Protein AF-A0A2V5UP47-F1 (afdb_monomer_lite)

pLDDT: mean 78.5, std 14.24, range [38.47, 95.94]

Foldseek 3Di:
DDDDDPPDDDPPPPPPDDDQALVVCCVPPVVLSVVLLVCLLVVDDLVVSCVVSVHDSSNSVNSCVVCVPVSVVSVVVVVVVVVVVVVVVVVVCVVCLVVDDPVVNVVSVVVVVQVVCVVVVNPPDPPPPPPDDDPVVVVVVVVVVVVVVVVVVVCVVPDDPPDDD

Structure (mmCIF, N/CA/C/O backbone):
data_AF-A0A2V5UP47-F1
#
_entry.id   AF-A0A2V5UP47-F1
#
loop_
_atom_site.group_PDB
_atom_site.id
_atom_site.type_symbol
_atom_site.label_atom_id
_atom_site.label_alt_id
_atom_site.label_comp_id
_atom_site.label_asym_id
_atom_site.label_entity_id
_atom_site.label_seq_id
_atom_site.pdbx_PDB_ins_code
_atom_site.Cartn_x
_atom_site.Cartn_y
_atom_site.Cartn_z
_atom_site.occupancy
_atom_site.B_iso_or_equiv
_atom_site.auth_seq_id
_atom_site.auth_comp_id
_atom_site.auth_asym_id
_atom_site.auth_atom_id
_atom_site.pdbx_PDB_model_num
ATOM 1 N N . MET A 1 1 ? -2.490 47.544 -58.244 1.00 38.47 1 MET A N 1
ATOM 2 C CA . MET A 1 1 ? -2.827 46.203 -57.729 1.00 38.47 1 MET A CA 1
ATOM 3 C C . MET A 1 1 ? -1.525 45.479 -57.470 1.00 38.47 1 MET A C 1
ATOM 5 O O . MET A 1 1 ? -0.836 45.142 -58.420 1.00 38.47 1 MET A O 1
ATOM 9 N N . ILE A 1 2 ? -1.147 45.356 -56.203 1.00 45.25 2 ILE A N 1
ATOM 10 C CA . ILE A 1 2 ? -0.008 44.556 -55.751 1.00 45.25 2 ILE A CA 1
ATOM 11 C C . ILE A 1 2 ? -0.628 43.590 -54.749 1.00 45.25 2 ILE A C 1
ATOM 13 O O . ILE A 1 2 ? -1.037 44.014 -53.670 1.00 45.25 2 ILE A O 1
ATOM 17 N N . GLU A 1 3 ? -0.810 42.336 -55.149 1.00 49.84 3 GLU A N 1
ATOM 18 C CA . GLU A 1 3 ? -1.211 41.278 -54.226 1.00 49.84 3 GLU A CA 1
ATOM 19 C C . GLU A 1 3 ? 0.004 40.868 -53.384 1.00 49.84 3 GLU A C 1
ATOM 21 O O . GLU A 1 3 ? 1.070 40.592 -53.944 1.00 49.84 3 GLU A O 1
ATOM 26 N N . PRO A 1 4 ? -0.111 40.819 -52.048 1.00 52.44 4 PRO A N 1
ATOM 27 C CA . PRO A 1 4 ? 0.913 40.230 -51.216 1.00 52.44 4 PRO A CA 1
ATOM 28 C C . PRO A 1 4 ? 0.769 38.704 -51.150 1.00 52.44 4 PRO A C 1
ATOM 30 O O . PRO A 1 4 ? -0.275 38.134 -50.841 1.00 52.44 4 PRO A O 1
ATOM 33 N N . ASN A 1 5 ? 1.910 38.086 -51.422 1.00 54.84 5 ASN A N 1
ATOM 34 C CA . ASN A 1 5 ? 2.335 36.720 -51.165 1.00 54.84 5 ASN A CA 1
ATOM 35 C C . ASN A 1 5 ? 1.883 36.180 -49.786 1.00 54.84 5 ASN A C 1
ATOM 37 O O . ASN A 1 5 ? 2.444 36.554 -48.758 1.00 54.84 5 ASN A O 1
ATOM 41 N N . ASN A 1 6 ? 0.923 35.249 -49.775 1.00 56.94 6 ASN A N 1
ATOM 42 C CA . ASN A 1 6 ? 0.469 34.516 -48.581 1.00 56.94 6 ASN A CA 1
ATOM 43 C C . ASN A 1 6 ? 1.069 33.094 -48.497 1.00 56.94 6 ASN A C 1
ATOM 45 O O . ASN A 1 6 ? 0.411 32.139 -48.090 1.00 56.94 6 ASN A O 1
ATOM 49 N N . GLY A 1 7 ? 2.344 32.939 -48.863 1.00 49.84 7 GLY A N 1
ATOM 50 C CA . GLY A 1 7 ? 3.072 31.665 -48.807 1.00 49.84 7 GLY A CA 1
ATOM 51 C C . GLY A 1 7 ? 3.506 31.187 -47.412 1.00 49.84 7 GLY A C 1
ATOM 52 O O . GLY A 1 7 ? 4.287 30.244 -47.319 1.00 49.84 7 GLY A O 1
ATOM 53 N N . GLN A 1 8 ? 3.047 31.801 -46.316 1.00 54.22 8 GLN A N 1
ATOM 54 C CA . GLN A 1 8 ? 3.416 31.391 -44.953 1.00 54.22 8 GLN A CA 1
ATOM 55 C C . GLN A 1 8 ? 2.194 31.202 -44.052 1.00 54.22 8 GLN A C 1
ATOM 57 O O . GLN A 1 8 ? 2.002 31.915 -43.071 1.00 54.22 8 GLN A O 1
ATOM 62 N N . ALA A 1 9 ? 1.377 30.193 -44.345 1.00 47.38 9 ALA A N 1
ATOM 63 C CA . ALA A 1 9 ? 0.391 29.699 -43.393 1.00 47.38 9 ALA A CA 1
ATOM 64 C C . ALA A 1 9 ? 0.693 28.242 -43.011 1.00 47.38 9 ALA A C 1
ATOM 66 O O . ALA A 1 9 ? 0.214 27.296 -43.622 1.00 47.38 9 ALA A O 1
ATOM 67 N N . LEU A 1 10 ? 1.459 28.107 -41.923 1.00 52.66 10 LEU A N 1
ATOM 68 C CA . LEU A 1 10 ? 1.313 27.054 -40.913 1.00 52.66 10 LEU A CA 1
ATOM 69 C C . LEU A 1 10 ? 1.641 25.609 -41.332 1.00 52.66 10 LEU A C 1
ATOM 71 O O . LEU A 1 10 ? 0.785 24.727 -41.305 1.00 52.66 10 LEU A O 1
ATOM 75 N N . SER A 1 11 ? 2.931 25.307 -41.474 1.00 48.94 11 SER A N 1
ATOM 76 C CA . SER A 1 11 ? 3.457 23.952 -41.250 1.00 48.94 11 SER A CA 1
ATOM 77 C C . SER A 1 11 ? 3.422 23.603 -39.752 1.00 48.94 11 SER A C 1
ATOM 79 O O . SER A 1 11 ? 4.453 23.468 -39.098 1.00 48.94 11 SER A O 1
ATOM 81 N N . LYS A 1 12 ? 2.225 23.494 -39.166 1.00 52.91 12 LYS A N 1
ATOM 82 C CA . LYS A 1 12 ? 2.026 22.752 -37.916 1.00 52.91 12 LYS A CA 1
ATOM 83 C C . LYS A 1 12 ? 1.534 21.377 -38.315 1.00 52.91 12 LYS A C 1
ATOM 85 O O . LYS A 1 12 ? 0.333 21.168 -38.453 1.00 52.91 12 LYS A O 1
ATOM 90 N N . THR A 1 13 ? 2.461 20.447 -38.496 1.00 50.25 13 THR A N 1
ATOM 91 C CA . THR A 1 13 ? 2.155 19.018 -38.512 1.00 50.25 13 THR A CA 1
ATOM 92 C C . THR A 1 13 ? 1.544 18.694 -37.149 1.00 50.25 13 THR A C 1
ATOM 94 O O . THR A 1 13 ? 2.251 18.485 -36.166 1.00 50.25 13 THR A O 1
ATOM 97 N N . GLN A 1 14 ? 0.219 18.803 -37.042 1.00 56.75 14 GLN A N 1
ATOM 98 C CA . GLN A 1 14 ? -0.510 18.399 -35.853 1.00 56.75 14 GLN A CA 1
ATOM 99 C C . GLN A 1 14 ? -0.343 16.890 -35.755 1.00 56.75 14 GLN A C 1
ATOM 101 O O . GLN A 1 14 ? -0.838 16.145 -36.597 1.00 56.75 14 GLN A O 1
ATOM 106 N N . ASP A 1 15 ? 0.404 16.456 -34.747 1.00 54.03 15 ASP A N 1
ATOM 107 C CA . ASP A 1 15 ? 0.494 15.059 -34.357 1.00 54.03 15 ASP A CA 1
ATOM 108 C C . ASP A 1 15 ? -0.943 14.533 -34.192 1.00 54.03 15 ASP A C 1
ATOM 110 O O . ASP A 1 15 ? -1.656 14.935 -33.272 1.00 54.03 15 ASP A O 1
ATOM 114 N N . ALA A 1 16 ? -1.402 13.658 -35.092 1.00 59.25 16 ALA A N 1
ATOM 115 C CA . ALA A 1 16 ? -2.768 13.115 -35.106 1.00 59.25 16 ALA A CA 1
ATOM 116 C C . ALA A 1 16 ? -3.065 12.184 -33.908 1.00 59.25 16 ALA A C 1
ATOM 118 O O . ALA A 1 16 ? -4.073 11.476 -33.872 1.00 59.25 16 ALA A O 1
ATOM 119 N N . ARG A 1 17 ? -2.168 12.145 -32.916 1.00 62.06 17 ARG A N 1
ATOM 120 C CA . ARG A 1 17 ? -2.286 11.313 -31.725 1.00 62.06 17 ARG A CA 1
ATOM 121 C C . ARG A 1 17 ? -3.249 11.966 -30.729 1.00 62.06 17 ARG A C 1
ATOM 123 O O . ARG A 1 17 ? -3.120 13.158 -30.440 1.00 62.06 17 ARG A O 1
ATOM 130 N N . PRO A 1 18 ? -4.186 11.205 -30.136 1.00 63.19 18 PRO A N 1
ATOM 131 C CA . PRO A 1 18 ? -5.092 11.746 -29.132 1.00 63.19 18 PRO A CA 1
ATOM 132 C C . PRO A 1 18 ? -4.302 12.324 -27.952 1.00 63.19 18 PRO A C 1
ATOM 134 O O . PRO A 1 18 ? -3.510 11.626 -27.320 1.00 63.19 18 PRO A O 1
ATOM 137 N N . ARG A 1 19 ? -4.526 13.598 -27.617 1.00 69.31 19 ARG A N 1
ATOM 138 C CA . ARG A 1 19 ? -3.897 14.223 -26.448 1.00 69.31 19 ARG A CA 1
ATOM 139 C C . ARG A 1 19 ? -4.585 13.722 -25.175 1.00 69.31 19 ARG A C 1
ATOM 141 O O . ARG A 1 19 ? -5.725 14.084 -24.885 1.00 69.31 19 ARG A O 1
ATOM 148 N N . TYR A 1 20 ? -3.904 12.860 -24.429 1.00 72.00 20 TYR A N 1
ATOM 149 C CA . TYR A 1 20 ? -4.397 12.309 -23.166 1.00 72.00 20 TYR A CA 1
ATOM 150 C C . TYR A 1 20 ? -4.105 13.285 -22.021 1.00 72.00 20 TYR A C 1
ATOM 152 O O . TYR A 1 20 ? -3.001 13.305 -21.480 1.00 72.00 20 TYR A O 1
ATOM 160 N N . THR A 1 21 ? -5.084 14.121 -21.667 1.00 78.69 21 THR A N 1
ATOM 161 C CA . THR A 1 21 ? -4.969 15.076 -20.555 1.00 78.69 21 THR A CA 1
ATOM 162 C C . THR A 1 21 ? -5.993 14.781 -19.466 1.00 78.69 21 THR A C 1
ATOM 164 O O . THR A 1 21 ? -7.137 14.412 -19.743 1.00 78.69 21 THR A O 1
ATOM 167 N N . GLY A 1 22 ? -5.588 14.968 -18.206 1.00 79.94 22 GLY A N 1
ATOM 168 C CA . GLY A 1 22 ? -6.506 14.887 -17.068 1.00 79.94 22 GLY A CA 1
ATOM 169 C C . GLY A 1 22 ? -7.626 15.931 -17.154 1.00 79.94 22 GLY A C 1
ATOM 170 O O . GLY A 1 22 ? -8.763 15.636 -16.809 1.00 79.94 22 GLY A O 1
ATOM 171 N N . GLU A 1 23 ? -7.336 17.113 -17.704 1.00 86.38 23 GLU A N 1
ATOM 172 C CA . GLU A 1 23 ? -8.306 18.195 -17.930 1.00 86.38 23 GLU A CA 1
ATOM 173 C C . GLU A 1 23 ? -9.465 17.775 -18.835 1.00 86.38 23 GLU A C 1
ATOM 175 O O . GLU A 1 23 ? -10.622 18.076 -18.540 1.00 86.38 23 GLU A O 1
ATOM 180 N N . ARG A 1 24 ? -9.175 17.030 -19.911 1.00 87.06 24 ARG A N 1
ATOM 181 C CA . ARG A 1 24 ? -10.212 16.533 -20.816 1.00 87.06 24 ARG A CA 1
ATOM 182 C C . ARG A 1 24 ? -11.143 15.563 -20.096 1.00 87.06 24 ARG A C 1
ATOM 184 O O . ARG A 1 24 ? -12.359 15.705 -20.186 1.00 87.06 24 ARG A O 1
ATOM 191 N N . LEU A 1 25 ? -10.579 14.624 -19.328 1.00 90.25 25 LEU A N 1
ATOM 192 C CA . LEU A 1 25 ? -11.380 13.679 -18.548 1.00 90.25 25 LEU A CA 1
ATOM 193 C C . LEU A 1 25 ? -12.195 14.387 -17.457 1.00 90.25 25 LEU A C 1
ATOM 195 O O . LEU A 1 25 ? -13.342 14.016 -17.229 1.00 90.25 25 LEU A O 1
ATOM 199 N N . LEU A 1 26 ? -11.637 15.414 -16.814 1.00 90.69 26 LEU A N 1
ATOM 200 C CA . LEU A 1 26 ? -12.353 16.219 -15.825 1.00 90.69 26 LEU A CA 1
ATOM 201 C C . LEU A 1 26 ? -13.561 16.931 -16.447 1.00 90.69 26 LEU A C 1
ATOM 203 O O . LEU A 1 26 ? -14.632 16.938 -15.850 1.00 90.69 26 LEU A O 1
ATOM 207 N N . ARG A 1 27 ? -13.402 17.486 -17.653 1.00 90.38 27 ARG A N 1
ATOM 208 C CA . ARG A 1 27 ? -14.476 18.181 -18.372 1.00 90.38 27 ARG A CA 1
ATOM 209 C C . ARG A 1 27 ? -15.569 17.227 -18.860 1.00 90.38 27 ARG A C 1
ATOM 211 O O . ARG A 1 27 ? -16.746 17.519 -18.703 1.00 90.38 27 ARG A O 1
ATOM 218 N N . GLU A 1 28 ? -15.185 16.103 -19.460 1.00 91.19 28 GLU A N 1
ATOM 219 C CA . GLU A 1 28 ? -16.119 15.198 -20.151 1.00 91.19 28 GLU A CA 1
ATOM 220 C C . GLU A 1 28 ? -16.724 14.136 -19.222 1.00 91.19 28 GLU A C 1
ATOM 222 O O . GLU A 1 28 ? -17.880 13.750 -19.375 1.00 91.19 28 GLU A O 1
ATOM 227 N N . ARG A 1 29 ? -15.954 13.638 -18.245 1.00 92.50 29 ARG A N 1
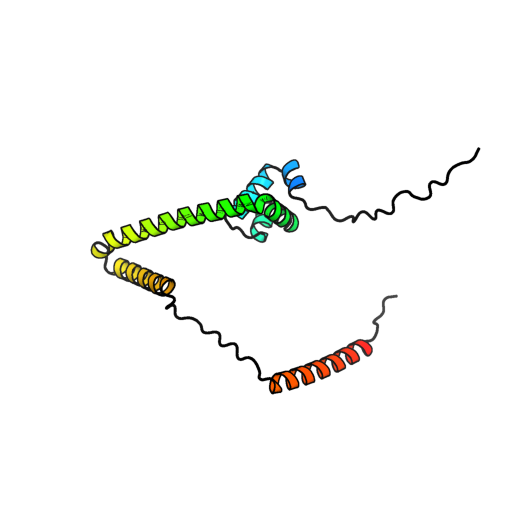ATOM 228 C CA . ARG A 1 29 ? -16.361 12.571 -17.312 1.00 92.50 29 ARG A CA 1
ATOM 229 C C . ARG A 1 29 ? -15.874 12.874 -15.880 1.00 92.50 29 ARG A C 1
ATOM 231 O O . ARG A 1 29 ? -15.109 12.087 -15.311 1.00 92.50 29 ARG A O 1
ATOM 238 N N . PRO A 1 30 ? -16.360 13.951 -15.229 1.00 93.50 30 PRO A N 1
ATOM 239 C CA . PRO A 1 30 ? -15.865 14.404 -13.919 1.00 93.50 30 PRO A CA 1
ATOM 240 C C . PRO A 1 30 ? -16.003 13.363 -12.799 1.00 93.50 30 PRO A C 1
ATOM 242 O O . PRO A 1 30 ? -15.180 13.304 -11.886 1.00 93.50 30 PRO A O 1
ATOM 245 N N . LYS A 1 31 ? -17.031 12.504 -12.849 1.00 95.56 31 LYS A N 1
ATOM 246 C CA . LYS A 1 31 ? -17.199 11.410 -11.873 1.00 95.56 31 LYS A CA 1
ATOM 247 C C . LYS A 1 31 ? -16.050 10.400 -11.952 1.00 95.56 31 LYS A C 1
ATOM 249 O O . LYS A 1 31 ? -15.510 10.011 -10.923 1.00 95.56 31 LYS A O 1
ATOM 254 N N . ILE A 1 32 ? -15.645 10.038 -13.168 1.00 95.25 32 ILE A N 1
ATOM 255 C CA . ILE A 1 32 ? -14.560 9.082 -13.415 1.00 95.25 32 ILE A CA 1
ATOM 256 C C . ILE A 1 32 ? -13.218 9.703 -13.051 1.00 95.25 32 ILE A C 1
ATOM 258 O O . ILE A 1 32 ? -12.398 9.033 -12.435 1.00 95.25 32 ILE A O 1
ATOM 262 N N . TYR A 1 33 ? -13.025 10.991 -13.345 1.00 95.56 33 TYR A N 1
ATOM 263 C CA . TYR A 1 33 ? -11.850 11.731 -12.888 1.00 95.56 33 TYR A CA 1
ATOM 264 C C . TYR A 1 33 ? -11.668 11.630 -11.369 1.00 95.56 33 TYR A C 1
ATOM 266 O O . TYR A 1 33 ? -10.640 11.143 -10.904 1.00 95.56 33 TYR A O 1
ATOM 274 N N . ARG A 1 34 ? -12.698 12.005 -10.596 1.00 94.69 34 ARG A N 1
ATOM 275 C CA . ARG A 1 34 ? -12.663 11.934 -9.125 1.00 94.69 34 ARG A CA 1
ATOM 276 C C . ARG A 1 34 ? -12.413 10.516 -8.620 1.00 94.69 34 ARG A C 1
ATOM 278 O O . ARG A 1 34 ? -11.684 10.321 -7.653 1.00 94.69 34 ARG A O 1
ATOM 285 N N . GLN A 1 35 ? -12.980 9.518 -9.292 1.00 95.81 35 GLN A N 1
ATOM 286 C CA . GLN A 1 35 ? -12.755 8.121 -8.944 1.00 95.81 35 GLN A CA 1
ATOM 287 C C . GLN A 1 35 ? -11.311 7.677 -9.208 1.00 95.81 35 GLN A C 1
ATOM 289 O O . GLN A 1 35 ? -10.742 6.972 -8.383 1.00 95.81 35 GLN A O 1
ATOM 294 N N . VAL A 1 36 ? -10.689 8.121 -10.305 1.00 95.81 36 VAL A N 1
ATOM 295 C CA . VAL A 1 36 ? -9.267 7.863 -10.582 1.00 95.81 36 VAL A CA 1
ATOM 296 C C . VAL A 1 36 ? -8.377 8.496 -9.510 1.00 95.81 36 VAL A C 1
ATOM 298 O O . VAL A 1 36 ? -7.522 7.797 -8.973 1.00 95.81 36 VAL A O 1
ATOM 301 N N . VAL A 1 37 ? -8.601 9.767 -9.154 1.00 95.94 37 VAL A N 1
ATOM 302 C CA . VAL A 1 37 ? -7.841 10.461 -8.091 1.00 95.94 37 VAL A CA 1
ATOM 303 C C . VAL A 1 37 ? -7.963 9.717 -6.762 1.00 95.94 37 VAL A C 1
ATOM 305 O O . VAL A 1 37 ? -6.956 9.399 -6.130 1.00 95.94 37 VAL A O 1
ATOM 308 N N . ARG A 1 38 ? -9.189 9.338 -6.382 1.00 94.75 38 ARG A N 1
ATOM 309 C CA . ARG A 1 38 ? -9.447 8.552 -5.172 1.00 94.75 38 ARG A CA 1
ATOM 310 C C . ARG A 1 38 ? -8.680 7.225 -5.171 1.00 94.75 38 ARG A C 1
ATOM 312 O O . ARG A 1 38 ? -7.993 6.928 -4.200 1.00 94.75 38 ARG A O 1
ATOM 319 N N . LEU A 1 39 ? -8.782 6.438 -6.244 1.00 94.75 39 LEU A N 1
ATOM 320 C CA . LEU A 1 39 ? -8.127 5.126 -6.342 1.00 94.75 39 LEU A CA 1
ATOM 321 C C . LEU A 1 39 ? -6.595 5.244 -6.334 1.00 94.75 39 LEU A C 1
ATOM 323 O O . LEU A 1 39 ? -5.917 4.400 -5.748 1.00 94.75 39 LEU A O 1
ATOM 327 N N . LEU A 1 40 ? -6.042 6.302 -6.937 1.00 94.38 40 LEU A N 1
ATOM 328 C CA . LEU A 1 40 ? -4.613 6.615 -6.843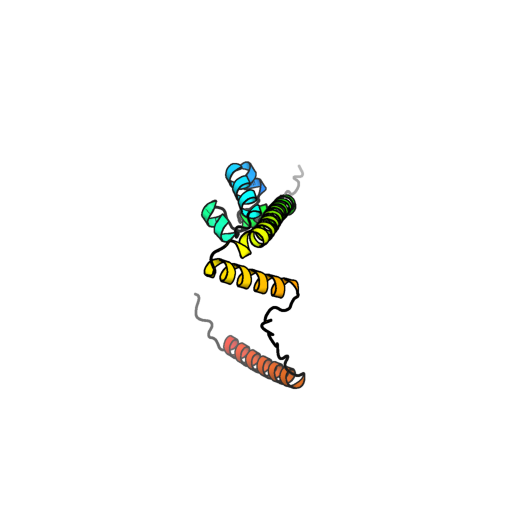 1.00 94.38 40 LEU A CA 1
ATOM 329 C C . LEU A 1 40 ? -4.201 6.938 -5.399 1.00 94.38 40 LEU A C 1
ATOM 331 O O . LEU A 1 40 ? -3.156 6.465 -4.948 1.00 94.38 40 LEU A O 1
ATOM 335 N N . GLY A 1 41 ? -5.024 7.691 -4.662 1.00 90.00 41 GLY A N 1
ATOM 336 C CA . GLY A 1 41 ? -4.837 7.969 -3.232 1.00 90.00 41 GLY A CA 1
ATOM 337 C C . GLY A 1 41 ? -4.916 6.719 -2.349 1.00 90.00 41 GLY A C 1
ATOM 338 O O . GLY A 1 41 ? -4.188 6.612 -1.370 1.00 90.00 41 GLY A O 1
ATOM 339 N N . GLU A 1 42 ? -5.733 5.739 -2.733 1.00 88.94 42 GLU A N 1
ATOM 340 C CA . GLU A 1 42 ? -5.825 4.421 -2.084 1.00 88.94 42 GLU A CA 1
ATOM 341 C C . GLU A 1 42 ? -4.681 3.463 -2.488 1.00 88.94 42 GLU A C 1
ATOM 343 O O . GLU A 1 42 ? -4.620 2.334 -2.008 1.00 88.94 42 GLU A O 1
ATOM 348 N N . GLY A 1 43 ? -3.769 3.882 -3.375 1.00 88.56 43 GLY A N 1
ATOM 349 C CA . GLY A 1 43 ? -2.594 3.096 -3.769 1.00 88.56 43 GLY A CA 1
ATOM 350 C C . GLY A 1 43 ? -2.845 2.050 -4.860 1.00 88.56 43 GLY A C 1
ATOM 351 O O . GLY A 1 43 ? -2.021 1.157 -5.058 1.00 88.56 43 GLY A O 1
ATOM 352 N N . TRP A 1 44 ? -3.957 2.134 -5.595 1.00 93.25 44 TRP A N 1
ATOM 353 C CA . TRP A 1 44 ? -4.223 1.208 -6.695 1.00 93.25 44 TRP A CA 1
ATOM 354 C C . TRP A 1 44 ? -3.236 1.405 -7.850 1.00 93.25 44 TRP A C 1
ATOM 356 O O . TRP A 1 44 ? -2.886 2.526 -8.217 1.00 93.25 44 TRP A O 1
ATOM 366 N N . SER A 1 45 ? -2.831 0.302 -8.488 1.00 92.50 45 SER A N 1
ATOM 367 C CA . SER A 1 45 ? -1.955 0.374 -9.659 1.00 92.50 45 SER A CA 1
ATOM 368 C C . SER A 1 45 ? -2.682 0.972 -10.865 1.00 92.50 45 SER A C 1
ATOM 370 O O . SER A 1 45 ? -3.859 0.687 -11.112 1.00 92.50 45 SER A O 1
ATOM 372 N N . ALA A 1 46 ? -1.954 1.736 -11.686 1.00 92.00 46 ALA A N 1
ATOM 373 C CA . ALA A 1 46 ? -2.510 2.360 -12.887 1.00 92.00 46 ALA A CA 1
ATOM 374 C C . ALA A 1 46 ? -3.199 1.340 -13.813 1.00 92.00 46 ALA A C 1
ATOM 376 O O . ALA A 1 46 ? -4.250 1.631 -14.373 1.00 92.00 46 ALA A O 1
ATOM 377 N N . ASN A 1 47 ? -2.668 0.117 -13.920 1.00 94.06 47 ASN A N 1
ATOM 378 C CA . ASN A 1 47 ? -3.260 -0.957 -14.727 1.00 94.06 47 ASN A CA 1
ATOM 379 C C . ASN A 1 47 ? -4.634 -1.394 -14.219 1.00 94.06 47 ASN A C 1
ATOM 381 O O . ASN A 1 47 ? -5.543 -1.623 -15.017 1.00 94.06 47 ASN A O 1
ATOM 385 N N . LYS A 1 48 ? -4.788 -1.507 -12.897 1.00 95.12 48 LYS A N 1
ATOM 386 C CA . LYS A 1 48 ? -6.057 -1.875 -12.268 1.00 95.12 48 LYS A CA 1
ATOM 387 C C . LYS A 1 48 ? -7.086 -0.760 -12.456 1.00 95.12 48 LYS A C 1
ATOM 389 O O . LYS A 1 48 ? -8.223 -1.035 -12.826 1.00 95.12 48 LYS A O 1
ATOM 394 N N . ILE A 1 49 ? -6.653 0.492 -12.309 1.00 95.75 49 ILE A N 1
ATOM 395 C CA . ILE A 1 49 ? -7.486 1.679 -12.537 1.00 95.75 49 ILE A CA 1
ATOM 396 C C . ILE A 1 49 ? -7.935 1.773 -14.000 1.00 95.75 49 ILE A C 1
ATOM 398 O O . ILE A 1 49 ? -9.103 2.048 -14.250 1.00 95.75 49 ILE A O 1
ATOM 402 N N . CYS A 1 50 ? -7.056 1.499 -14.970 1.00 95.38 50 CYS A N 1
ATOM 403 C CA . CYS A 1 50 ? -7.416 1.522 -16.394 1.00 95.38 50 CYS A CA 1
ATOM 404 C C . CYS A 1 50 ? -8.574 0.567 -16.704 1.00 95.38 50 CYS A C 1
ATOM 406 O O . CYS A 1 50 ? -9.527 0.955 -17.377 1.00 95.38 50 CYS A O 1
ATOM 408 N N . LYS A 1 51 ? -8.502 -0.663 -16.174 1.00 95.31 51 LYS A N 1
ATOM 409 C CA . LYS A 1 51 ? -9.546 -1.683 -16.342 1.00 95.31 51 LYS A CA 1
ATOM 410 C C . LYS A 1 51 ? -10.850 -1.280 -15.656 1.00 95.31 51 LYS A C 1
ATOM 412 O O . LYS A 1 51 ? -11.909 -1.439 -16.241 1.00 95.31 51 LYS A O 1
ATOM 417 N N . TRP A 1 52 ? -10.759 -0.746 -14.440 1.00 94.62 52 TRP A N 1
ATOM 418 C CA . TRP A 1 52 ? -11.924 -0.408 -13.622 1.00 94.62 52 TRP A CA 1
ATOM 419 C C . TRP A 1 52 ? -12.664 0.848 -14.102 1.00 94.62 52 TRP A C 1
ATOM 421 O O . TRP A 1 52 ? -13.888 0.889 -14.137 1.00 94.62 52 TRP A O 1
ATOM 431 N N . CYS A 1 53 ? -11.921 1.887 -14.481 1.00 93.50 53 CYS A N 1
ATOM 432 C CA . CYS A 1 53 ? -12.474 3.187 -14.862 1.00 93.50 53 CYS A CA 1
ATOM 433 C C . CYS A 1 53 ? -12.650 3.352 -16.383 1.00 93.50 53 CYS A C 1
ATOM 435 O O . CYS A 1 53 ? -13.164 4.384 -16.827 1.00 93.50 53 CYS A O 1
ATOM 437 N N . HIS A 1 54 ? -12.226 2.363 -17.181 1.00 93.81 54 HIS A N 1
ATOM 438 C CA . HIS A 1 54 ? -12.209 2.407 -18.647 1.00 93.81 54 HIS A CA 1
ATOM 439 C C . HIS A 1 54 ? -11.522 3.676 -19.179 1.00 93.81 54 HIS A C 1
ATOM 441 O O . HIS A 1 54 ? -12.113 4.487 -19.899 1.00 93.81 54 HIS A O 1
ATOM 447 N N . VAL A 1 55 ? -10.270 3.869 -18.761 1.00 92.19 55 VAL A N 1
ATOM 448 C CA . VAL A 1 55 ? -9.397 4.984 -19.163 1.00 92.19 55 VAL A CA 1
ATOM 449 C C . VAL A 1 55 ? -8.027 4.455 -19.573 1.00 92.19 55 VAL A C 1
ATOM 451 O O . VAL A 1 55 ? -7.612 3.381 -19.139 1.00 92.19 55 VAL A O 1
ATOM 454 N N . THR A 1 56 ? -7.311 5.210 -20.405 1.00 92.12 56 THR A N 1
ATOM 455 C CA . THR A 1 56 ? -5.956 4.838 -20.828 1.00 92.12 56 THR A CA 1
ATOM 456 C C . THR A 1 56 ? -4.927 5.120 -19.735 1.00 92.12 56 THR A C 1
ATOM 458 O O . THR A 1 56 ? -5.104 6.009 -18.894 1.00 92.12 56 THR A O 1
ATOM 461 N N . ARG A 1 57 ? -3.808 4.389 -19.768 1.00 93.25 57 ARG A N 1
ATOM 462 C CA . ARG A 1 57 ? -2.716 4.530 -18.793 1.00 93.25 57 ARG A CA 1
ATOM 463 C C . ARG A 1 57 ? -2.114 5.933 -18.817 1.00 93.25 57 ARG A C 1
ATOM 465 O O . ARG A 1 57 ? -1.769 6.476 -17.771 1.00 93.25 57 ARG A O 1
ATOM 472 N N . GLU A 1 58 ? -2.033 6.537 -19.995 1.00 92.69 58 GLU A N 1
ATOM 473 C CA . GLU A 1 58 ? -1.535 7.892 -20.226 1.00 92.69 58 GLU A CA 1
ATOM 474 C C . GLU A 1 58 ? -2.416 8.921 -19.516 1.00 92.69 58 GLU A C 1
ATOM 476 O O . GLU A 1 58 ? -1.902 9.847 -18.891 1.00 92.69 58 GLU A O 1
ATOM 481 N N . THR A 1 59 ? -3.736 8.712 -19.546 1.00 92.69 59 THR A N 1
ATOM 482 C CA . THR A 1 59 ? -4.707 9.564 -18.852 1.00 92.69 59 THR A CA 1
ATOM 483 C C . THR A 1 59 ? -4.549 9.447 -17.337 1.00 92.69 59 THR A C 1
ATOM 485 O O . THR A 1 59 ? -4.483 10.465 -16.654 1.00 92.69 59 THR A O 1
ATOM 488 N N . VAL A 1 60 ? -4.405 8.227 -16.805 1.00 94.81 60 VAL A N 1
ATOM 489 C CA . VAL A 1 60 ? -4.157 8.006 -15.367 1.00 94.81 60 VAL A CA 1
ATOM 490 C C . VAL A 1 60 ? -2.859 8.689 -14.926 1.00 94.81 60 VAL A C 1
ATOM 492 O O . VAL A 1 60 ? -2.863 9.414 -13.938 1.00 94.81 60 VAL A O 1
ATOM 495 N N . ARG A 1 61 ? -1.772 8.551 -15.698 1.00 93.75 61 ARG A N 1
ATOM 496 C CA . ARG A 1 61 ? -0.489 9.224 -15.421 1.00 93.75 61 ARG A CA 1
ATOM 497 C C . ARG A 1 61 ? -0.564 10.746 -15.526 1.00 93.75 61 ARG A C 1
ATOM 499 O O . ARG A 1 61 ? 0.220 11.444 -14.888 1.00 93.75 61 ARG A O 1
ATOM 506 N N . ALA A 1 62 ? -1.420 11.279 -16.396 1.00 92.94 62 ALA A N 1
ATOM 507 C CA . ALA A 1 62 ? -1.638 12.720 -16.494 1.00 92.94 62 ALA A CA 1
ATOM 508 C C . ALA A 1 62 ? -2.369 13.251 -15.252 1.00 92.94 62 ALA A C 1
ATOM 510 O O . ALA A 1 62 ? -2.010 14.309 -14.745 1.00 92.94 62 ALA A O 1
ATOM 511 N N . ILE A 1 63 ? -3.346 12.496 -14.742 1.00 94.00 63 ILE A N 1
ATOM 512 C CA . ILE A 1 63 ? -4.078 12.824 -13.511 1.00 94.00 63 ILE A CA 1
ATOM 513 C C . ILE A 1 63 ? -3.163 12.712 -12.293 1.00 94.00 63 ILE A C 1
ATOM 515 O O . ILE A 1 63 ? -3.122 13.630 -11.486 1.00 94.00 63 ILE A O 1
ATOM 519 N N . GLU A 1 64 ? -2.375 11.640 -12.200 1.00 93.75 64 GLU A N 1
ATOM 520 C CA . GLU A 1 64 ? -1.413 11.431 -11.112 1.00 93.75 64 GLU A CA 1
ATOM 521 C C . GLU A 1 64 ? -0.420 12.590 -10.985 1.00 93.75 64 GLU A C 1
ATOM 523 O O . GLU A 1 64 ? -0.170 13.065 -9.884 1.00 93.75 64 GLU A O 1
ATOM 528 N N . ARG A 1 65 ? 0.115 13.080 -12.109 1.00 92.50 65 ARG A N 1
ATOM 529 C CA . ARG A 1 65 ? 1.025 14.235 -12.112 1.00 92.50 65 ARG A CA 1
ATOM 530 C C . ARG A 1 65 ? 0.335 15.533 -11.708 1.00 92.50 65 ARG A C 1
ATOM 532 O O . ARG A 1 65 ? 0.958 16.363 -11.059 1.00 92.50 65 ARG A O 1
ATOM 539 N N . ARG A 1 66 ? -0.921 15.716 -12.114 1.00 92.44 66 ARG A N 1
ATOM 540 C CA . ARG A 1 66 ? -1.688 16.932 -11.830 1.00 92.44 66 ARG A CA 1
ATOM 541 C C . ARG A 1 66 ? -2.099 17.018 -10.363 1.00 92.44 66 ARG A C 1
ATOM 543 O O . ARG A 1 66 ? -1.909 18.057 -9.752 1.00 92.44 66 ARG A O 1
ATOM 550 N N . GLU A 1 67 ? -2.608 15.921 -9.815 1.00 94.31 67 GLU A N 1
ATOM 551 C CA . GLU A 1 67 ? -3.138 15.842 -8.447 1.00 94.31 67 GLU A CA 1
ATOM 552 C C . GLU A 1 67 ? -2.128 15.213 -7.475 1.00 94.31 67 GLU A C 1
ATOM 554 O O . GLU A 1 67 ? -2.498 14.628 -6.458 1.00 94.31 67 GLU A O 1
ATOM 559 N N . ALA A 1 68 ? -0.831 15.291 -7.795 1.00 91.06 68 ALA A N 1
ATOM 560 C CA . ALA A 1 68 ? 0.227 14.608 -7.051 1.00 91.06 68 ALA A CA 1
ATOM 561 C C . ALA A 1 68 ? 0.232 14.980 -5.560 1.00 91.06 68 ALA A C 1
ATOM 563 O O . ALA A 1 68 ? 0.467 14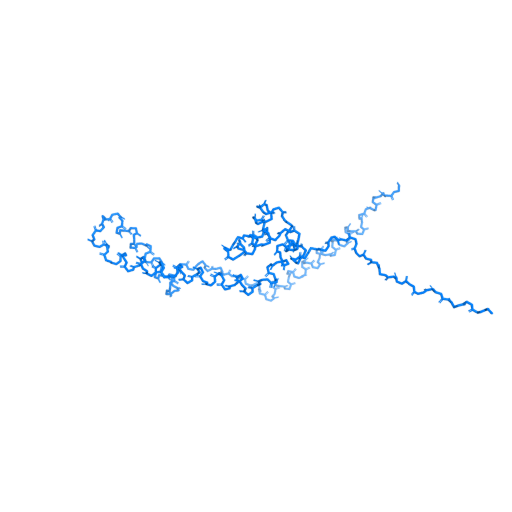.119 -4.709 1.00 91.06 68 ALA A O 1
ATOM 564 N N . VAL A 1 69 ? -0.049 16.250 -5.249 1.00 91.94 69 VAL A N 1
ATOM 565 C CA . VAL A 1 69 ? -0.105 16.766 -3.876 1.00 91.94 69 VAL A CA 1
ATOM 566 C C . VAL A 1 69 ? -1.275 16.141 -3.116 1.00 91.94 69 VAL A C 1
ATOM 568 O O . VAL A 1 69 ? -1.040 15.467 -2.116 1.00 91.94 69 VAL A O 1
ATOM 571 N N . GLU A 1 70 ? -2.501 16.258 -3.634 1.00 90.81 70 GLU A N 1
ATOM 572 C CA . GLU A 1 70 ? -3.710 15.701 -3.006 1.00 90.81 70 GLU A CA 1
ATOM 573 C C . GLU A 1 70 ? -3.596 14.179 -2.813 1.00 90.81 70 GLU A C 1
ATOM 575 O O . GLU A 1 70 ? -3.877 13.639 -1.740 1.00 90.81 70 GLU A O 1
ATOM 580 N N . ILE A 1 71 ? -3.116 13.466 -3.836 1.00 90.56 71 ILE A N 1
ATOM 581 C CA . ILE A 1 71 ? -2.907 12.014 -3.780 1.00 90.56 71 ILE A CA 1
ATOM 582 C C . ILE A 1 71 ? -1.883 11.656 -2.693 1.00 90.56 71 ILE A C 1
ATOM 584 O O . ILE A 1 71 ? -2.075 10.682 -1.960 1.00 90.56 71 ILE A O 1
ATOM 588 N N . SER A 1 72 ? -0.793 12.420 -2.582 1.00 88.31 72 SER A N 1
ATOM 589 C CA . SER A 1 72 ? 0.245 12.208 -1.568 1.00 88.31 72 SER A CA 1
ATOM 590 C C . SER A 1 72 ? -0.280 12.461 -0.156 1.00 88.31 72 SER A C 1
ATOM 592 O O . SER A 1 72 ? -0.064 11.642 0.738 1.00 88.31 72 SER A O 1
ATOM 594 N N . GLU A 1 73 ? -1.032 13.540 0.050 1.00 90.38 73 GLU A N 1
ATOM 595 C CA . GLU A 1 73 ? -1.681 13.846 1.328 1.00 90.38 73 GLU A CA 1
ATOM 596 C C . GLU A 1 73 ? -2.667 12.752 1.738 1.00 90.38 73 GLU A C 1
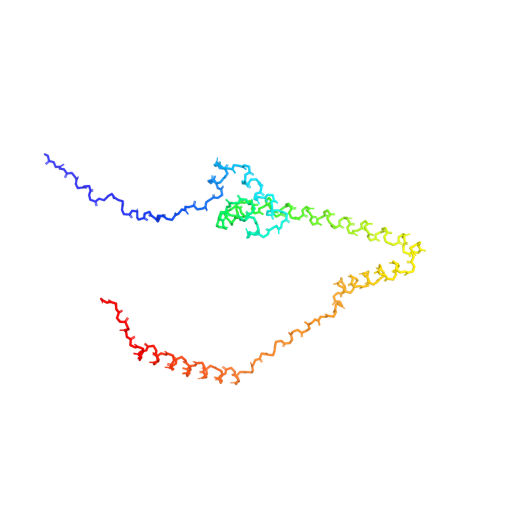ATOM 598 O O . GLU A 1 73 ? -2.645 12.290 2.882 1.00 90.38 73 GLU A O 1
ATOM 603 N N . ARG A 1 74 ? -3.471 12.251 0.792 1.00 87.50 74 ARG A N 1
ATOM 604 C CA . ARG A 1 74 ? -4.395 11.140 1.040 1.00 87.50 74 ARG A CA 1
ATOM 605 C C . ARG A 1 74 ? -3.655 9.877 1.476 1.00 87.50 74 ARG A C 1
ATOM 607 O O . ARG A 1 74 ? -4.060 9.248 2.453 1.00 87.50 74 ARG A O 1
ATOM 614 N N . LYS A 1 75 ? -2.555 9.530 0.800 1.00 85.56 75 LYS A N 1
ATOM 615 C CA . LYS A 1 75 ? -1.704 8.390 1.176 1.00 85.56 75 LYS A CA 1
ATOM 616 C C . LYS A 1 75 ? -1.125 8.565 2.578 1.00 85.56 75 LYS A C 1
ATOM 618 O O . LYS A 1 75 ? -1.219 7.644 3.383 1.00 85.56 75 LYS A O 1
ATOM 623 N N . LYS A 1 76 ? -0.586 9.747 2.899 1.00 83.38 76 LYS A N 1
ATOM 624 C CA . LYS A 1 76 ? -0.064 10.065 4.240 1.00 83.38 76 LYS A CA 1
ATOM 625 C C . LYS A 1 76 ? -1.141 9.943 5.318 1.00 83.38 76 LYS A C 1
ATOM 627 O O . LYS A 1 76 ? -0.884 9.350 6.358 1.00 83.38 76 LYS A O 1
ATOM 632 N N . SER A 1 77 ? -2.348 10.446 5.058 1.00 84.69 77 SER A N 1
ATOM 633 C CA . SER A 1 77 ? -3.480 10.335 5.983 1.00 84.69 77 SER A CA 1
ATOM 634 C C . SER A 1 77 ? -3.859 8.875 6.250 1.00 84.69 77 SER A C 1
ATOM 636 O O . SER A 1 77 ? -4.004 8.489 7.407 1.00 84.69 77 SER A O 1
ATOM 638 N N . ILE A 1 78 ? -3.950 8.044 5.204 1.00 79.81 78 ILE A N 1
ATOM 639 C CA . ILE A 1 78 ? -4.231 6.607 5.347 1.00 79.81 78 ILE A CA 1
ATOM 640 C C . ILE A 1 78 ? -3.126 5.916 6.155 1.00 79.81 78 ILE A C 1
ATOM 642 O O . ILE A 1 78 ? -3.435 5.145 7.059 1.00 79.81 78 ILE A O 1
ATOM 646 N N . ILE A 1 79 ? -1.856 6.217 5.869 1.00 78.00 79 ILE A N 1
ATOM 647 C CA . ILE A 1 79 ? -0.713 5.686 6.625 1.00 78.00 79 ILE A CA 1
ATOM 648 C C . ILE A 1 79 ? -0.810 6.079 8.104 1.00 78.00 79 ILE A C 1
ATOM 650 O O . ILE A 1 79 ? -0.635 5.220 8.959 1.00 78.00 79 ILE A O 1
ATOM 654 N N . GLY A 1 80 ? -1.139 7.337 8.412 1.00 76.62 80 GLY A N 1
ATOM 655 C CA . GLY A 1 80 ? -1.321 7.800 9.789 1.00 76.62 80 GLY A CA 1
ATOM 656 C C . GLY A 1 80 ? -2.452 7.069 10.517 1.00 76.62 80 GLY A C 1
ATOM 657 O O . GLY A 1 80 ? -2.259 6.600 11.633 1.00 76.62 80 GLY A O 1
ATOM 658 N N . ILE A 1 81 ? -3.609 6.889 9.868 1.00 77.88 81 ILE A N 1
ATOM 659 C CA . ILE A 1 81 ? -4.729 6.118 10.436 1.00 77.88 81 ILE A CA 1
ATOM 660 C C . ILE A 1 81 ? -4.307 4.670 10.705 1.00 77.88 81 ILE A C 1
ATOM 662 O O . ILE A 1 81 ? -4.576 4.148 11.785 1.00 77.88 81 ILE A O 1
ATOM 666 N N . LEU A 1 82 ? -3.637 4.022 9.747 1.00 75.56 82 LEU A N 1
ATOM 667 C CA . LEU A 1 82 ? -3.133 2.660 9.932 1.00 75.56 82 LEU A CA 1
ATOM 668 C C . LEU A 1 82 ? -2.095 2.585 11.057 1.00 75.56 82 LEU A C 1
ATOM 670 O O . LEU A 1 82 ? -2.105 1.610 11.801 1.00 75.56 82 LEU A O 1
ATOM 674 N N . GLY A 1 83 ? -1.244 3.603 11.201 1.00 77.00 83 GLY A N 1
ATOM 675 C CA . GLY A 1 83 ? -0.298 3.729 12.309 1.00 77.00 83 GLY A CA 1
ATOM 676 C C . GLY A 1 83 ? -1.008 3.746 13.660 1.00 77.00 83 GLY A C 1
ATOM 677 O O . GLY A 1 83 ? -0.717 2.908 14.506 1.00 77.00 83 GLY A O 1
ATOM 678 N N . ASN A 1 84 ? -2.017 4.605 13.819 1.00 75.12 84 ASN A N 1
ATOM 679 C CA . ASN A 1 84 ? -2.807 4.689 15.053 1.00 75.12 84 ASN A CA 1
ATOM 680 C C . ASN A 1 84 ? -3.547 3.375 15.361 1.00 75.12 84 ASN A C 1
ATOM 682 O O . ASN A 1 84 ? -3.645 2.959 16.513 1.00 75.12 84 ASN A O 1
ATOM 686 N N . VAL A 1 85 ? -4.082 2.703 14.333 1.00 74.44 85 VAL A N 1
ATOM 687 C CA . VAL A 1 85 ? -4.731 1.390 14.493 1.00 74.44 85 VAL A CA 1
ATOM 688 C C . VAL A 1 85 ? -3.720 0.330 14.922 1.00 74.44 85 VAL A C 1
ATOM 690 O O . VAL A 1 85 ? -4.037 -0.495 15.777 1.00 74.44 85 VAL A O 1
ATOM 693 N N . ALA A 1 86 ? -2.515 0.343 14.350 1.00 72.81 86 ALA A N 1
ATOM 694 C CA . ALA A 1 86 ? -1.449 -0.573 14.733 1.00 72.81 86 ALA A CA 1
ATOM 695 C C . ALA A 1 86 ? -1.000 -0.340 16.184 1.00 72.81 86 ALA A C 1
ATOM 697 O O . ALA A 1 86 ? -0.846 -1.309 16.920 1.00 72.81 86 ALA A O 1
ATOM 698 N N . GLU A 1 87 ? -0.865 0.918 16.607 1.00 78.50 87 GLU A N 1
ATOM 699 C CA . GLU A 1 87 ? -0.542 1.293 17.988 1.00 78.50 87 GLU A CA 1
ATOM 700 C C . GLU A 1 87 ? -1.615 0.800 18.967 1.00 78.50 87 GLU A C 1
ATOM 702 O O . GLU A 1 87 ? -1.310 0.053 19.894 1.00 78.50 87 GLU A O 1
ATOM 707 N N . LEU A 1 88 ? -2.891 1.101 18.701 1.00 78.12 88 LEU A N 1
ATOM 708 C CA . LEU A 1 88 ? -4.006 0.628 19.528 1.00 78.12 88 LEU A CA 1
ATOM 709 C C . LEU A 1 88 ? -4.090 -0.905 19.570 1.00 78.12 88 LEU A C 1
ATOM 711 O O . LEU A 1 88 ? -4.416 -1.492 20.604 1.00 78.12 88 LEU A O 1
ATOM 715 N N . GLY A 1 89 ? -3.822 -1.560 18.438 1.00 78.00 89 GLY A N 1
ATOM 716 C CA . GLY A 1 89 ? -3.748 -3.013 18.345 1.00 78.00 89 GLY A CA 1
ATOM 717 C C . GLY A 1 89 ? -2.643 -3.581 19.233 1.00 78.00 89 GLY A C 1
ATOM 718 O O . GLY A 1 89 ? -2.902 -4.522 19.980 1.00 78.00 89 GLY A O 1
ATOM 719 N N . ALA A 1 90 ? -1.452 -2.980 19.205 1.00 77.12 90 ALA A N 1
ATOM 720 C CA . ALA A 1 90 ? -0.326 -3.380 20.043 1.00 77.12 90 ALA A CA 1
ATOM 721 C C . ALA A 1 90 ? -0.635 -3.211 21.541 1.00 77.12 90 ALA A C 1
ATOM 723 O O . ALA A 1 90 ? -0.446 -4.161 22.299 1.00 77.12 90 ALA A O 1
ATOM 724 N N . SER A 1 91 ? -1.204 -2.074 21.959 1.00 79.69 91 SER A N 1
ATOM 725 C CA . SER A 1 91 ? -1.602 -1.857 23.360 1.00 79.69 91 SER A CA 1
ATOM 726 C C . SER A 1 91 ? -2.641 -2.881 23.831 1.00 79.69 91 SER A C 1
ATOM 728 O O . SER A 1 91 ? -2.524 -3.452 24.911 1.00 79.69 91 SER A O 1
ATOM 730 N N . ARG A 1 92 ? -3.642 -3.196 22.996 1.00 78.69 92 ARG A N 1
ATOM 731 C CA . ARG A 1 92 ? -4.634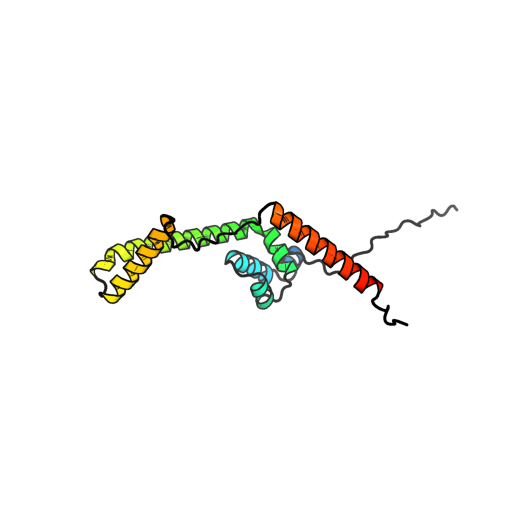 -4.234 23.327 1.00 78.69 92 ARG A CA 1
ATOM 732 C C . ARG A 1 92 ? -4.032 -5.633 23.379 1.00 78.69 92 ARG A C 1
ATOM 734 O O . ARG A 1 92 ? -4.478 -6.449 24.184 1.00 78.69 92 ARG A O 1
ATOM 741 N N . MET A 1 93 ? -3.059 -5.933 22.519 1.00 74.12 93 MET A N 1
ATOM 742 C CA . MET A 1 93 ? -2.337 -7.205 22.569 1.00 74.12 93 MET A CA 1
ATOM 743 C C . MET A 1 93 ? -1.610 -7.361 23.907 1.00 74.12 93 MET A C 1
ATOM 745 O O . MET A 1 93 ? -1.731 -8.416 24.520 1.00 74.12 93 MET A O 1
ATOM 749 N N . GLU A 1 94 ? -0.942 -6.317 24.401 1.00 72.94 94 GLU A N 1
ATOM 750 C CA . GLU A 1 94 ? -0.286 -6.326 25.716 1.00 72.94 94 GLU A CA 1
ATOM 751 C C . GLU A 1 94 ? -1.277 -6.636 26.855 1.00 72.94 94 GLU A C 1
ATOM 753 O O . GLU A 1 94 ? -1.030 -7.517 27.677 1.00 72.94 94 GLU A O 1
ATOM 758 N N . GLU A 1 95 ? -2.454 -6.003 26.856 1.00 77.94 95 GLU A N 1
ATOM 75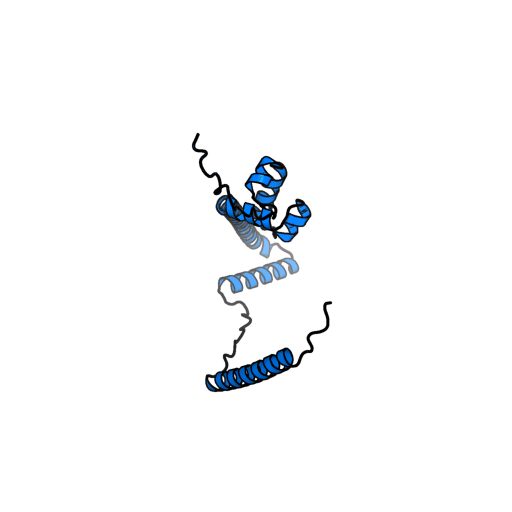9 C CA . GLU A 1 95 ? -3.488 -6.211 27.886 1.00 77.94 95 GLU A CA 1
ATOM 760 C C . GLU A 1 95 ? -4.139 -7.607 27.864 1.00 77.94 95 GLU A C 1
ATOM 762 O O . GLU A 1 95 ? -4.710 -8.062 28.867 1.00 77.94 95 GLU A O 1
ATOM 767 N N . THR A 1 96 ? -4.118 -8.275 26.707 1.00 72.19 96 THR A N 1
ATOM 768 C CA . THR A 1 96 ? -4.854 -9.527 26.471 1.00 72.19 96 THR A CA 1
ATOM 769 C C . THR A 1 96 ? -3.966 -10.761 26.381 1.00 72.19 96 THR A C 1
ATOM 771 O O . THR A 1 96 ? -4.485 -11.865 26.545 1.00 72.19 96 THR A O 1
ATOM 774 N N . ILE A 1 97 ? -2.646 -10.622 26.219 1.00 67.56 97 ILE A N 1
ATOM 775 C CA . ILE A 1 97 ? -1.730 -11.757 26.019 1.00 67.56 97 ILE A CA 1
ATOM 776 C C . ILE A 1 97 ? -1.749 -12.769 27.175 1.00 67.56 97 ILE A C 1
ATOM 778 O O . ILE A 1 97 ? -1.666 -13.969 26.937 1.00 67.56 97 ILE A O 1
ATOM 782 N N . GLY A 1 98 ? -1.947 -12.307 28.416 1.00 66.19 98 GLY A N 1
ATOM 783 C CA . GLY A 1 98 ? -2.076 -13.167 29.602 1.00 66.19 98 GLY A CA 1
ATOM 784 C C . GLY A 1 98 ? -3.476 -13.758 29.823 1.00 66.19 98 GLY A C 1
ATOM 785 O O . GLY A 1 98 ? -3.653 -14.606 30.693 1.00 66.19 98 GLY A O 1
ATOM 786 N N . LYS A 1 99 ? -4.475 -13.303 29.058 1.00 75.62 99 LYS A N 1
ATOM 787 C CA . LYS A 1 99 ? -5.874 -13.771 29.107 1.00 75.62 99 LYS A CA 1
ATOM 788 C C . LYS A 1 99 ? -6.245 -14.621 27.886 1.00 75.62 99 LYS A C 1
ATOM 790 O O . LYS A 1 99 ? -7.285 -15.275 27.891 1.00 75.62 99 LYS A O 1
ATOM 795 N N . ALA A 1 100 ? -5.428 -14.577 26.837 1.00 71.56 100 ALA A N 1
ATOM 796 C CA . ALA A 1 100 ? -5.614 -15.327 25.606 1.00 71.56 100 ALA A CA 1
ATOM 797 C C . ALA A 1 100 ? -5.268 -16.811 25.800 1.00 71.56 100 ALA A C 1
ATOM 799 O O . ALA A 1 100 ? -4.448 -17.180 26.642 1.00 71.56 100 ALA A O 1
ATOM 800 N N . GLY A 1 101 ? -5.878 -17.681 24.992 1.00 77.19 101 GLY A N 1
ATOM 801 C CA . GLY A 1 101 ? -5.501 -19.093 24.966 1.00 77.19 101 GLY A CA 1
ATOM 802 C C . GLY A 1 101 ? -4.039 -19.272 24.541 1.00 77.19 101 GLY A C 1
ATOM 803 O O . GLY A 1 101 ? -3.511 -18.482 23.759 1.00 77.19 101 GLY A O 1
ATOM 804 N N . LEU A 1 102 ? -3.392 -20.345 25.010 1.00 73.31 102 LEU A N 1
ATOM 805 C CA . LEU A 1 102 ? -1.959 -20.612 24.791 1.00 73.31 102 LEU A CA 1
ATOM 806 C C . LEU A 1 102 ? -1.538 -20.526 23.308 1.00 73.31 102 LEU A C 1
ATOM 808 O O . LEU A 1 102 ? -0.449 -20.058 22.985 1.00 73.31 102 LEU A O 1
ATOM 812 N N . ARG A 1 103 ? -2.424 -20.948 22.396 1.00 76.56 103 ARG A N 1
ATOM 813 C CA . ARG A 1 103 ? -2.218 -20.892 20.942 1.00 76.56 103 ARG A CA 1
ATOM 814 C C . ARG A 1 103 ? -2.187 -19.458 20.408 1.00 76.56 103 ARG A C 1
ATOM 816 O O . ARG A 1 103 ? -1.297 -19.125 19.629 1.00 76.56 103 ARG A O 1
ATOM 823 N N . ASP A 1 104 ? -3.131 -18.622 20.825 1.00 76.38 104 ASP A N 1
ATOM 824 C CA . ASP A 1 104 ? -3.226 -17.233 20.367 1.00 76.38 104 ASP A CA 1
ATOM 825 C C . ASP A 1 104 ? -2.099 -16.388 20.970 1.00 76.38 104 ASP A C 1
ATOM 827 O O . ASP A 1 104 ? -1.505 -15.563 20.276 1.00 76.38 104 ASP A O 1
ATOM 831 N N . ALA A 1 105 ? -1.726 -16.674 22.223 1.00 72.62 105 ALA A N 1
ATOM 832 C CA . ALA A 1 105 ? -0.563 -16.081 22.876 1.00 72.62 105 ALA A CA 1
ATOM 833 C C . ALA A 1 105 ? 0.747 -16.431 22.144 1.00 72.62 105 ALA A C 1
ATOM 835 O O . ALA A 1 105 ? 1.572 -15.546 21.911 1.00 72.62 105 ALA A O 1
ATOM 836 N N . ALA A 1 106 ? 0.931 -17.686 21.713 1.00 75.06 106 ALA A N 1
ATOM 837 C CA . ALA A 1 106 ? 2.109 -18.099 20.945 1.00 75.06 106 ALA A CA 1
ATOM 838 C C . ALA A 1 106 ? 2.193 -17.408 19.570 1.00 75.06 106 ALA A C 1
ATOM 840 O O . ALA A 1 106 ? 3.264 -16.939 19.181 1.00 75.06 106 ALA A O 1
ATOM 841 N N . ILE A 1 107 ? 1.067 -17.293 18.854 1.00 79.56 107 ILE A N 1
ATOM 842 C CA . ILE A 1 107 ? 1.000 -16.599 17.556 1.00 79.56 107 ILE A CA 1
ATOM 843 C C . ILE A 1 107 ? 1.286 -15.101 17.730 1.00 79.56 107 ILE A C 1
ATOM 845 O O . ILE A 1 107 ? 2.123 -14.548 17.015 1.00 79.56 107 ILE A O 1
ATOM 849 N N . GLY A 1 108 ? 0.630 -14.450 18.695 1.00 75.25 108 GLY A N 1
ATOM 850 C CA . GLY A 1 108 ? 0.825 -13.028 18.983 1.00 75.25 108 GLY A CA 1
ATOM 851 C C . GLY A 1 108 ? 2.264 -12.706 19.387 1.00 75.25 108 GLY A C 1
ATOM 852 O O . GLY A 1 108 ? 2.838 -11.744 18.879 1.00 75.25 108 GLY A O 1
ATOM 853 N N . THR A 1 109 ? 2.875 -13.559 20.216 1.00 73.44 109 THR A N 1
ATOM 854 C CA . THR A 1 109 ? 4.285 -13.427 20.615 1.00 73.44 109 THR A CA 1
ATOM 855 C C . THR A 1 109 ? 5.220 -13.553 19.412 1.00 73.44 109 THR A C 1
ATOM 857 O O . THR A 1 109 ? 6.104 -12.719 19.242 1.00 73.44 109 THR A O 1
ATOM 860 N N . GLY A 1 110 ? 5.011 -14.541 18.534 1.00 80.12 110 GLY A N 1
ATOM 861 C CA . GLY A 1 110 ? 5.834 -14.716 17.331 1.00 80.12 110 GLY A CA 1
ATOM 862 C C . GLY A 1 110 ? 5.776 -13.515 16.379 1.00 80.12 110 GLY A C 1
ATOM 863 O O . GLY A 1 110 ? 6.813 -13.049 15.912 1.00 80.12 110 GLY A O 1
ATOM 864 N N . ILE A 1 111 ? 4.579 -12.963 16.148 1.00 82.00 111 ILE A N 1
ATOM 865 C CA . ILE A 1 111 ? 4.395 -11.755 15.324 1.00 82.00 111 ILE A CA 1
ATOM 866 C C . ILE A 1 111 ? 5.077 -10.542 15.973 1.00 82.00 111 ILE A C 1
ATOM 868 O O . ILE A 1 111 ? 5.722 -9.757 15.278 1.00 82.00 111 ILE A O 1
ATOM 872 N N . ALA A 1 112 ? 4.963 -10.385 17.294 1.00 76.56 112 ALA A N 1
ATOM 873 C CA . ALA A 1 112 ? 5.605 -9.292 18.019 1.00 76.56 112 ALA A CA 1
ATOM 874 C C . ALA A 1 112 ? 7.140 -9.373 17.947 1.00 76.56 112 ALA A C 1
ATOM 876 O O . ALA A 1 112 ? 7.791 -8.358 17.698 1.00 76.56 112 ALA A O 1
ATOM 877 N N . VAL A 1 113 ? 7.717 -10.574 18.087 1.00 77.88 113 VAL A N 1
ATOM 878 C CA . VAL A 1 113 ? 9.166 -10.800 17.953 1.00 77.88 113 VAL A CA 1
ATOM 879 C C . VAL A 1 113 ? 9.650 -10.471 16.539 1.00 77.88 113 VAL A C 1
ATOM 881 O O . VAL A 1 113 ? 10.646 -9.768 16.394 1.00 77.88 113 VAL A O 1
ATOM 884 N N . ASP A 1 114 ? 8.930 -10.901 15.500 1.00 79.62 114 ASP A N 1
ATOM 885 C CA . ASP A 1 114 ? 9.270 -10.573 14.108 1.00 79.62 114 ASP A CA 1
ATOM 886 C C . ASP A 1 114 ? 9.247 -9.054 13.853 1.00 79.62 114 ASP A C 1
ATOM 888 O O . ASP A 1 114 ? 10.180 -8.492 13.275 1.00 79.62 114 ASP A O 1
ATOM 892 N N . LYS A 1 115 ? 8.230 -8.345 14.368 1.00 77.94 115 LYS A N 1
ATOM 893 C CA . LYS A 1 115 ? 8.155 -6.876 14.277 1.00 77.94 115 LYS A CA 1
ATOM 894 C C . LYS A 1 115 ? 9.264 -6.174 15.051 1.00 77.94 115 LYS A C 1
ATOM 896 O O . LYS A 1 115 ? 9.800 -5.185 14.557 1.00 77.94 115 LYS A O 1
ATOM 901 N N . MET A 1 116 ? 9.631 -6.677 16.225 1.00 75.50 116 MET A N 1
ATOM 902 C CA . MET A 1 116 ? 10.760 -6.161 16.994 1.00 75.50 116 MET A CA 1
ATOM 903 C C . MET A 1 116 ? 12.066 -6.308 16.205 1.00 75.50 116 MET A C 1
ATOM 905 O O . MET A 1 116 ? 12.777 -5.320 16.053 1.00 75.50 116 MET A O 1
ATOM 909 N N . LEU A 1 117 ? 12.340 -7.487 15.633 1.00 75.88 117 LEU A N 1
ATOM 910 C CA . LEU A 1 117 ? 13.521 -7.717 14.790 1.00 75.88 117 LEU A CA 1
ATOM 911 C C . LEU A 1 117 ? 13.522 -6.820 13.540 1.00 75.88 117 LEU A C 1
ATOM 913 O O . LEU A 1 117 ? 14.572 -6.319 13.138 1.00 75.88 117 LEU A O 1
ATOM 917 N N . ALA A 1 118 ? 12.348 -6.557 12.954 1.00 76.12 118 ALA A N 1
ATOM 918 C CA . ALA A 1 118 ? 12.180 -5.578 11.878 1.00 76.12 118 ALA A CA 1
ATOM 919 C C . ALA A 1 118 ? 12.565 -4.155 12.294 1.00 76.12 118 ALA A C 1
ATOM 921 O O . ALA A 1 118 ? 13.261 -3.468 11.546 1.00 76.12 118 ALA A O 1
ATOM 922 N N . LEU A 1 119 ? 12.137 -3.717 13.479 1.00 74.56 119 LEU A N 1
ATOM 923 C CA . LEU A 1 119 ? 12.411 -2.374 13.992 1.00 74.56 119 LEU A CA 1
ATOM 924 C C . LEU A 1 119 ? 13.863 -2.196 14.450 1.00 74.56 119 LEU A C 1
ATOM 926 O O . LEU A 1 119 ? 14.427 -1.122 14.258 1.00 74.56 119 LEU A O 1
ATOM 930 N N . THR A 1 120 ? 14.488 -3.231 15.014 1.00 73.62 120 THR A N 1
ATOM 931 C CA . THR A 1 120 ? 15.897 -3.190 15.443 1.00 73.62 120 THR A CA 1
ATOM 932 C C . THR A 1 120 ? 16.881 -3.414 14.293 1.00 73.62 120 THR A C 1
ATOM 934 O O . THR A 1 120 ? 18.092 -3.392 14.509 1.00 73.62 120 THR A O 1
ATOM 937 N N . GLY A 1 121 ? 16.386 -3.633 13.068 1.00 68.12 121 GLY A N 1
ATOM 938 C CA . GLY A 1 121 ? 17.220 -3.941 11.905 1.00 68.12 121 GLY A CA 1
ATOM 939 C C . GLY A 1 121 ? 17.891 -5.316 11.984 1.00 68.12 121 GLY A C 1
ATOM 940 O O . GLY A 1 121 ? 18.818 -5.590 11.228 1.00 68.12 121 GLY A O 1
ATOM 941 N N . GLN A 1 122 ? 17.422 -6.184 12.882 1.00 67.44 122 GLN A N 1
ATOM 942 C CA . GLN A 1 122 ? 17.916 -7.544 13.110 1.00 67.44 122 GLN A CA 1
ATOM 943 C C . GLN A 1 122 ? 17.076 -8.595 12.375 1.00 67.44 122 GLN A C 1
ATOM 945 O O . GLN A 1 122 ? 17.017 -9.755 12.785 1.00 67.44 122 GLN A O 1
ATOM 950 N N . LEU A 1 123 ? 16.411 -8.211 11.283 1.00 62.91 123 LEU A N 1
ATOM 951 C CA . LEU A 1 123 ? 15.810 -9.193 10.387 1.00 62.91 123 LEU A CA 1
ATOM 952 C C . LEU A 1 123 ? 16.896 -10.148 9.883 1.00 62.91 123 LEU A C 1
ATOM 954 O O . LEU A 1 123 ? 18.041 -9.718 9.695 1.00 62.91 123 LEU A O 1
ATOM 958 N N . PRO A 1 124 ? 16.554 -11.413 9.585 1.00 57.78 124 PRO A N 1
ATOM 959 C CA . PRO A 1 124 ? 17.393 -12.246 8.740 1.00 57.78 124 PRO A CA 1
ATOM 960 C C . PRO A 1 124 ? 17.493 -11.562 7.372 1.00 57.78 124 PRO A C 1
ATOM 962 O O . PRO A 1 124 ? 16.661 -11.741 6.484 1.00 57.78 124 PRO A O 1
ATOM 965 N N . SER A 1 125 ? 18.483 -10.684 7.232 1.00 56.28 125 SER A N 1
ATOM 966 C CA . SER A 1 125 ? 18.787 -10.025 5.977 1.00 56.28 125 SER A CA 1
ATOM 967 C C . SER A 1 125 ? 19.224 -11.107 5.000 1.00 56.28 125 SER A C 1
ATOM 969 O O . SER A 1 125 ? 20.187 -11.836 5.236 1.00 56.28 125 SER A O 1
ATOM 971 N N . VAL A 1 126 ? 18.498 -11.240 3.891 1.00 57.75 126 VAL A N 1
ATOM 972 C CA . VAL A 1 126 ? 19.028 -11.940 2.724 1.00 57.75 126 VAL A CA 1
ATOM 973 C C . VAL A 1 126 ? 20.177 -11.068 2.228 1.00 57.75 126 VAL A C 1
ATOM 975 O O . VAL A 1 126 ? 19.961 -10.081 1.526 1.00 57.75 126 VAL A O 1
ATOM 978 N N . GLN A 1 127 ? 21.398 -11.370 2.669 1.00 53.84 127 GLN A N 1
ATOM 979 C CA . GLN A 1 127 ? 22.598 -10.727 2.154 1.00 53.84 127 GLN A CA 1
ATOM 980 C C . GLN A 1 127 ? 22.755 -11.132 0.688 1.00 53.84 127 GLN A C 1
ATOM 982 O O . GLN A 1 127 ? 23.259 -12.206 0.369 1.00 53.84 127 GLN A O 1
ATOM 987 N N . ILE A 1 128 ? 22.304 -10.272 -0.223 1.00 60.81 128 ILE A N 1
ATOM 988 C CA . ILE A 1 128 ? 22.636 -10.395 -1.640 1.00 60.81 128 ILE A CA 1
ATOM 989 C C . ILE A 1 128 ? 24.068 -9.877 -1.786 1.00 60.81 128 ILE A C 1
ATOM 991 O O . ILE A 1 128 ? 24.298 -8.684 -1.981 1.00 60.81 128 ILE A O 1
ATOM 995 N N . ALA A 1 129 ? 25.043 -10.772 -1.637 1.00 59.69 129 ALA A N 1
ATOM 996 C CA . ALA A 1 129 ? 26.429 -10.476 -1.964 1.00 59.69 129 ALA A CA 1
ATOM 997 C C . ALA A 1 129 ? 26.552 -10.349 -3.489 1.00 59.69 129 ALA A C 1
ATOM 999 O O . ALA A 1 129 ? 26.649 -11.341 -4.210 1.00 59.69 129 ALA A O 1
ATOM 1000 N N . VAL A 1 130 ? 26.510 -9.116 -3.997 1.00 66.44 130 VAL A N 1
ATOM 1001 C CA . VAL A 1 130 ? 26.852 -8.835 -5.394 1.00 66.44 130 VAL A CA 1
ATOM 1002 C C . VAL A 1 130 ? 28.371 -8.922 -5.510 1.00 66.44 130 VAL A C 1
ATOM 1004 O O . VAL A 1 130 ? 29.085 -7.978 -5.174 1.00 66.44 130 VAL A O 1
ATOM 1007 N N . VAL A 1 131 ? 28.873 -10.076 -5.948 1.00 78.06 131 VAL A N 1
ATOM 1008 C CA . VAL A 1 131 ? 30.293 -10.254 -6.266 1.00 78.06 131 VAL A CA 1
ATOM 1009 C C . VAL A 1 131 ? 30.587 -9.436 -7.521 1.00 78.06 131 VAL A C 1
ATOM 1011 O O . VAL A 1 131 ? 30.195 -9.802 -8.627 1.00 78.06 131 VAL A O 1
ATOM 1014 N N . MET A 1 132 ? 31.228 -8.281 -7.343 1.00 74.56 132 MET A N 1
ATOM 1015 C CA . MET A 1 132 ? 31.673 -7.466 -8.468 1.00 74.56 132 MET A CA 1
ATOM 1016 C C . MET A 1 132 ? 32.903 -8.132 -9.100 1.00 74.56 132 MET A C 1
ATOM 1018 O O . MET A 1 132 ? 33.862 -8.385 -8.370 1.00 74.56 132 MET A O 1
ATOM 1022 N N . PRO A 1 133 ? 32.919 -8.365 -10.427 1.00 77.00 133 PRO A N 1
ATOM 1023 C CA . PRO A 1 133 ? 34.093 -8.912 -11.087 1.00 77.00 133 PRO A CA 1
ATOM 1024 C C . PRO A 1 133 ? 35.273 -7.955 -10.937 1.00 77.00 133 PRO A C 1
ATOM 1026 O O . PRO A 1 133 ? 35.109 -6.722 -10.987 1.00 77.00 133 PRO A O 1
ATOM 1029 N N . THR A 1 134 ? 36.448 -8.546 -10.768 1.00 84.81 134 THR A N 1
ATOM 1030 C CA . THR A 1 134 ? 37.739 -7.867 -10.669 1.00 84.81 134 THR A CA 1
ATOM 1031 C C . THR A 1 134 ? 38.044 -7.061 -11.944 1.00 84.81 134 THR A C 1
ATOM 1033 O O . THR A 1 134 ? 37.424 -7.268 -12.994 1.00 84.81 134 THR A O 1
ATOM 1036 N N . PRO A 1 135 ? 38.977 -6.091 -11.898 1.00 81.44 135 PRO A N 1
ATOM 1037 C CA . PRO A 1 135 ? 39.337 -5.292 -13.072 1.00 81.44 135 PRO A CA 1
ATOM 1038 C C . PRO A 1 135 ? 39.797 -6.133 -14.272 1.00 81.44 135 PRO A C 1
ATOM 1040 O O . PRO A 1 135 ? 39.520 -5.755 -15.413 1.00 81.44 135 PRO A O 1
ATOM 1043 N N . GLU A 1 136 ? 40.448 -7.265 -14.003 1.00 80.75 136 GLU A N 1
ATOM 1044 C CA . GLU A 1 136 ? 40.936 -8.226 -14.997 1.00 80.75 136 GLU A CA 1
ATOM 1045 C C . GLU A 1 136 ? 39.769 -8.973 -15.657 1.00 80.75 136 GLU A C 1
ATOM 1047 O O . GLU A 1 136 ? 39.599 -8.890 -16.873 1.00 80.75 136 GLU A O 1
ATOM 1052 N N . GLU A 1 137 ? 38.863 -9.554 -14.865 1.00 83.25 137 GLU A N 1
ATOM 1053 C CA . GLU A 1 137 ? 37.649 -10.222 -15.367 1.00 83.25 137 GLU A CA 1
ATOM 1054 C C . GLU A 1 137 ? 36.757 -9.261 -16.175 1.00 83.25 137 GLU A C 1
ATOM 1056 O O . GLU A 1 137 ? 36.173 -9.624 -17.196 1.00 83.25 137 GLU A O 1
ATOM 1061 N N . ARG A 1 138 ? 36.683 -7.983 -15.779 1.00 81.56 138 ARG A N 1
ATOM 1062 C CA . ARG A 1 138 ? 35.971 -6.950 -16.554 1.00 81.56 138 ARG A CA 1
ATOM 1063 C C . ARG A 1 138 ? 36.637 -6.626 -17.886 1.00 81.56 138 ARG A C 1
ATOM 1065 O O . ARG A 1 138 ? 35.960 -6.124 -18.785 1.00 81.56 138 ARG A O 1
ATOM 1072 N N . ALA A 1 139 ? 37.953 -6.770 -17.998 1.00 82.44 139 ALA A N 1
ATOM 1073 C CA . ALA A 1 139 ? 38.658 -6.570 -19.259 1.00 82.44 139 ALA A CA 1
ATOM 1074 C C . ALA A 1 139 ? 38.404 -7.753 -20.201 1.00 82.44 139 ALA A C 1
ATOM 1076 O O . ALA A 1 139 ? 38.127 -7.541 -21.382 1.00 82.44 139 ALA A O 1
ATOM 1077 N N . GLU A 1 140 ? 38.390 -8.972 -19.662 1.00 84.81 140 GLU A N 1
ATOM 1078 C CA . GLU A 1 140 ? 38.049 -10.185 -20.406 1.00 84.81 140 GLU A CA 1
ATOM 1079 C C . GLU A 1 140 ? 36.609 -10.157 -20.920 1.00 84.81 140 GLU A C 1
ATOM 1081 O O . GLU A 1 140 ? 36.385 -10.359 -22.113 1.00 84.81 140 GLU A O 1
ATOM 1086 N N . LEU A 1 141 ? 35.641 -9.809 -20.065 1.00 83.56 141 LEU A N 1
ATOM 1087 C CA . LEU A 1 141 ? 34.236 -9.674 -20.462 1.00 83.56 141 LEU A CA 1
ATOM 1088 C C . LEU A 1 141 ? 34.061 -8.646 -21.585 1.00 83.56 141 LEU A C 1
ATOM 1090 O O . LEU A 1 141 ? 33.397 -8.926 -22.577 1.00 83.56 141 LEU A O 1
ATOM 1094 N N . ARG A 1 142 ? 34.740 -7.494 -21.500 1.00 87.00 142 ARG A N 1
ATOM 1095 C CA . ARG A 1 142 ? 34.721 -6.481 -22.571 1.00 87.00 142 ARG A CA 1
ATOM 1096 C C . ARG A 1 142 ? 35.335 -6.987 -23.875 1.00 87.00 142 ARG A C 1
ATOM 1098 O O . ARG A 1 142 ? 34.854 -6.639 -24.952 1.00 87.00 142 ARG A O 1
ATOM 1105 N N . ALA A 1 143 ? 36.387 -7.798 -23.799 1.00 86.75 143 ALA A N 1
ATOM 1106 C CA . ALA A 1 143 ? 36.992 -8.407 -24.979 1.00 86.75 143 ALA A CA 1
ATOM 1107 C C . ALA A 1 143 ? 36.069 -9.459 -25.617 1.00 86.75 143 ALA A C 1
ATOM 1109 O O . ALA A 1 143 ? 36.048 -9.594 -26.842 1.00 86.75 143 ALA A O 1
ATOM 1110 N N . VAL A 1 144 ? 35.305 -10.195 -24.805 1.00 88.50 144 VAL A N 1
ATOM 1111 C CA . VAL A 1 144 ? 34.285 -11.140 -25.275 1.00 88.50 144 VAL A CA 1
ATOM 1112 C C . VAL A 1 144 ? 33.118 -10.397 -25.925 1.00 88.50 144 VAL A C 1
ATOM 1114 O O . VAL A 1 144 ? 32.771 -10.724 -27.059 1.00 88.50 144 VAL A O 1
ATOM 1117 N N . ASP A 1 145 ? 32.586 -9.357 -25.282 1.00 89.75 145 ASP A N 1
ATOM 1118 C CA . ASP A 1 145 ? 31.501 -8.532 -25.829 1.00 89.75 145 ASP A CA 1
ATOM 1119 C C . ASP A 1 145 ? 31.893 -7.915 -27.178 1.00 89.75 145 ASP A C 1
ATOM 1121 O O . ASP A 1 145 ? 31.154 -8.027 -28.153 1.00 89.75 145 ASP A O 1
ATOM 1125 N N . ALA A 1 146 ? 33.115 -7.383 -27.297 1.00 89.69 146 ALA A N 1
ATOM 1126 C CA . ALA A 1 146 ? 33.614 -6.831 -28.557 1.00 89.69 146 ALA A CA 1
ATOM 1127 C C . ALA A 1 146 ? 33.693 -7.879 -29.686 1.00 89.69 146 ALA A C 1
ATOM 1129 O O . ALA A 1 146 ? 33.424 -7.575 -30.853 1.00 89.69 146 ALA A O 1
ATOM 1130 N N . LYS A 1 147 ? 34.047 -9.130 -29.360 1.00 89.88 147 LYS A N 1
ATOM 1131 C CA . LYS A 1 147 ? 34.049 -10.236 -30.332 1.00 89.88 147 LYS A CA 1
ATOM 1132 C C . LYS A 1 147 ? 32.628 -10.602 -30.753 1.00 89.88 147 LYS A C 1
ATOM 1134 O O . LYS A 1 147 ? 32.391 -10.823 -31.941 1.00 89.88 147 LYS A O 1
ATOM 1139 N N . LEU A 1 148 ? 31.695 -10.650 -29.804 1.00 89.31 148 LEU A N 1
ATOM 1140 C CA . LEU A 1 148 ? 30.286 -10.935 -30.072 1.00 89.31 148 LEU A CA 1
ATOM 1141 C C . LEU A 1 148 ? 29.651 -9.843 -30.941 1.00 89.31 148 LEU A C 1
ATOM 1143 O O . LEU A 1 148 ? 28.966 -10.169 -31.910 1.00 89.31 148 LEU A O 1
ATOM 1147 N N . ASP A 1 149 ? 29.960 -8.573 -30.685 1.00 90.19 149 ASP A N 1
ATOM 1148 C CA . ASP A 1 149 ? 29.502 -7.444 -31.497 1.00 90.19 149 ASP A CA 1
ATOM 1149 C C . ASP A 1 149 ? 30.039 -7.505 -32.932 1.00 90.19 149 ASP A C 1
ATOM 1151 O O . ASP A 1 149 ? 29.295 -7.279 -33.890 1.00 90.19 149 ASP A O 1
ATOM 1155 N N . ALA A 1 150 ? 31.309 -7.878 -33.112 1.00 88.62 150 ALA A N 1
ATOM 1156 C CA . ALA A 1 150 ? 31.897 -8.053 -34.438 1.00 88.62 150 ALA A CA 1
ATOM 1157 C C . ALA A 1 150 ? 31.230 -9.197 -35.225 1.00 88.62 150 ALA A C 1
ATOM 1159 O O . ALA A 1 150 ? 31.003 -9.082 -36.434 1.00 88.62 150 ALA A O 1
ATOM 1160 N N . ILE A 1 151 ? 30.885 -10.295 -34.546 1.00 88.44 151 ILE A N 1
ATOM 1161 C CA . ILE A 1 151 ? 30.136 -11.410 -35.141 1.00 88.44 151 ILE A CA 1
ATOM 1162 C C . ILE A 1 151 ? 28.714 -10.961 -35.491 1.00 88.44 151 ILE A C 1
ATOM 1164 O O . ILE A 1 151 ? 28.264 -11.186 -36.614 1.00 88.44 151 ILE A O 1
ATOM 1168 N N . ALA A 1 152 ? 28.026 -10.271 -34.581 1.00 87.62 152 ALA A N 1
ATOM 1169 C CA . ALA A 1 152 ? 26.682 -9.753 -34.811 1.00 87.62 152 ALA A CA 1
ATOM 1170 C C . ALA A 1 152 ? 26.642 -8.766 -35.990 1.00 87.62 152 ALA A C 1
ATOM 1172 O O . ALA A 1 152 ? 25.725 -8.819 -36.809 1.00 87.62 152 ALA A O 1
ATOM 1173 N N . ALA A 1 153 ? 27.654 -7.904 -36.127 1.00 86.88 153 ALA A N 1
ATOM 1174 C CA . ALA A 1 153 ? 27.790 -6.990 -37.257 1.00 86.88 153 ALA A CA 1
ATOM 1175 C C . ALA A 1 153 ? 27.972 -7.741 -38.586 1.00 86.88 153 ALA A C 1
ATOM 1177 O O . ALA A 1 153 ? 27.312 -7.417 -39.574 1.00 86.88 153 ALA A O 1
ATOM 1178 N N . ARG A 1 154 ? 28.811 -8.785 -38.604 1.00 86.19 154 ARG A N 1
ATOM 1179 C CA . ARG A 1 154 ? 29.005 -9.644 -39.783 1.00 86.19 154 ARG A CA 1
ATOM 1180 C C . ARG A 1 154 ? 27.739 -10.399 -40.167 1.00 86.19 154 ARG A C 1
ATOM 1182 O O . ARG A 1 154 ? 27.407 -10.442 -41.345 1.00 86.19 154 ARG A O 1
ATOM 1189 N N . LEU A 1 155 ? 27.011 -10.937 -39.192 1.00 85.44 155 LEU A N 1
ATOM 1190 C CA . LEU A 1 155 ? 25.740 -11.622 -39.430 1.00 85.44 155 LEU A CA 1
ATOM 1191 C C . LEU A 1 155 ? 24.669 -10.666 -39.970 1.00 85.44 155 LEU A C 1
ATOM 1193 O O . LEU A 1 155 ? 23.946 -11.035 -40.889 1.00 85.44 155 LEU A O 1
ATOM 1197 N N . ARG A 1 156 ? 24.600 -9.421 -39.477 1.00 82.94 156 ARG A N 1
ATOM 1198 C CA . ARG A 1 156 ? 23.703 -8.391 -40.038 1.00 82.94 156 ARG A CA 1
ATOM 1199 C C . ARG A 1 156 ? 24.076 -7.993 -41.465 1.00 82.94 156 ARG A C 1
ATOM 1201 O O . ARG A 1 156 ? 23.183 -7.721 -42.256 1.00 82.94 156 ARG A O 1
ATOM 1208 N N . ALA A 1 157 ? 25.367 -7.941 -41.787 1.00 80.50 157 ALA A N 1
ATOM 1209 C CA . ALA A 1 157 ? 25.840 -7.618 -43.133 1.00 80.50 157 ALA A CA 1
ATOM 1210 C C . ALA A 1 157 ? 25.651 -8.777 -44.128 1.00 80.50 157 ALA A C 1
ATOM 1212 O O . ALA A 1 157 ? 25.447 -8.534 -45.313 1.00 80.50 157 ALA A O 1
ATOM 1213 N N . ALA A 1 158 ? 25.721 -10.022 -43.647 1.00 75.94 158 ALA A N 1
ATOM 1214 C CA . ALA A 1 158 ? 25.528 -11.233 -44.442 1.00 75.94 158 ALA A CA 1
ATOM 1215 C C . ALA A 1 158 ? 24.058 -11.672 -44.550 1.00 75.94 158 ALA A C 1
ATOM 1217 O O . ALA A 1 158 ? 23.749 -12.551 -45.352 1.00 75.94 158 ALA A O 1
ATOM 1218 N N . ALA A 1 159 ? 23.156 -11.088 -43.756 1.00 73.12 159 ALA A N 1
ATOM 1219 C CA . ALA A 1 159 ? 21.731 -11.351 -43.873 1.00 73.12 159 ALA A CA 1
ATOM 1220 C C . ALA A 1 159 ? 21.238 -10.869 -45.252 1.00 73.12 159 ALA A C 1
ATOM 1222 O O . ALA A 1 159 ? 21.392 -9.681 -45.566 1.00 73.12 159 ALA A O 1
ATOM 1223 N N . PRO A 1 160 ? 20.664 -11.751 -46.093 1.00 62.34 160 PRO A N 1
ATOM 1224 C CA . PRO A 1 160 ? 20.072 -11.326 -47.349 1.00 62.34 160 PRO A CA 1
ATOM 1225 C C . PRO A 1 160 ? 18.972 -10.304 -47.054 1.00 62.34 160 PRO A C 1
ATOM 1227 O O . PRO A 1 160 ? 18.158 -10.478 -46.145 1.00 62.34 160 PRO A O 1
ATOM 1230 N N . ARG A 1 161 ? 18.962 -9.207 -47.819 1.00 60.84 161 ARG A N 1
ATOM 1231 C CA . ARG A 1 161 ? 17.799 -8.322 -47.907 1.00 60.84 161 ARG A CA 1
ATOM 1232 C C . ARG A 1 161 ? 16.679 -9.132 -48.555 1.00 60.84 161 ARG A C 1
ATOM 1234 O O . ARG A 1 161 ? 16.545 -9.102 -49.775 1.00 60.84 161 ARG A O 1
ATOM 1241 N N . ASP A 1 162 ? 15.919 -9.876 -47.762 1.00 53.31 162 ASP A N 1
ATOM 1242 C CA . ASP A 1 162 ? 14.703 -10.510 -48.252 1.00 53.31 162 ASP A CA 1
ATOM 1243 C C . ASP A 1 162 ? 13.707 -9.420 -48.667 1.00 53.31 162 ASP A C 1
ATOM 1245 O O . ASP A 1 162 ? 13.139 -8.693 -47.853 1.00 53.31 162 ASP A O 1
ATOM 1249 N N . ALA A 1 163 ? 13.645 -9.270 -49.992 1.00 52.88 163 ALA A N 1
ATOM 1250 C CA . ALA A 1 163 ? 12.483 -9.066 -50.844 1.00 52.88 163 ALA A CA 1
ATOM 1251 C C . ALA A 1 163 ? 11.294 -8.302 -50.238 1.00 52.88 163 ALA A C 1
ATOM 1253 O O . ALA A 1 163 ? 10.425 -8.862 -49.573 1.00 52.88 163 ALA A O 1
ATOM 1254 N N . GLY A 1 164 ? 11.206 -7.025 -50.607 1.00 47.78 164 GLY A N 1
ATOM 1255 C CA . GLY A 1 164 ? 9.977 -6.241 -50.573 1.00 47.78 164 GLY A CA 1
ATOM 1256 C C . GLY A 1 164 ? 9.849 -5.429 -51.859 1.00 47.78 164 GLY A C 1
ATOM 1257 O O . GLY A 1 164 ? 10.147 -4.236 -51.855 1.00 47.78 164 GLY A O 1
ATOM 1258 N N . ALA A 1 165 ? 9.465 -6.097 -52.947 1.00 39.12 165 ALA A N 1
ATOM 1259 C CA . ALA A 1 165 ? 8.894 -5.516 -54.161 1.00 39.12 165 ALA A CA 1
ATOM 1260 C C . ALA A 1 165 ? 7.774 -6.444 -54.638 1.00 39.12 165 ALA A C 1
ATOM 1262 O O . ALA A 1 165 ? 8.014 -7.674 -54.628 1.00 39.12 165 ALA A O 1
#

Secondary structure (DSSP, 8-state):
--------S-------S----HHHHHHH-HHHHHHHHHHHHTT--HHHHHHHHT--HHHHHHHHHHSHHHHHHHHHHHHHHHHHHHHHHHHHHHHHTTTS-HHHHHHHHHHHHHHHHHHTT-S--------PPPHHHHHHHHHHHHHHHHHHHHHHHHS------

Sequence (165 aa):
MIEPNNGQALSKTQDARPRYTGERLLRERPKIYRQVVRLLGEGWSANKICKWCHVTRETVRAIERREAVEISERKKSIIGILGNVAELGASRMEETIGKAGLRDAAIGTGIAVDKMLALTGQLPSVQIAVVMPTPEERAELRAVDAKLDAIAARLRAAAPRDAGA

Radius of gyration: 30.41 Å; chains: 1; bounding box: 58×67×87 Å